Protein AF-A0A058ZUR6-F1 (afdb_monomer_lite)

Foldseek 3Di:
DVVVVVVVVVVVVVVPPDDPDCDPPPPQQFDKDDDADDDPQAAEAEAEAEPPDVVSVVVPVVVVVVCVVCPNNYIYTYHYDDDD

Organism: Eucalyptus grandis (NCBI:txid71139)

Secondary structure (DSSP, 8-state):
-HHHHHHHHHHHHHTTS------S----SSEEES-----TTPEEEEEEE-SS-HHHHHTHHHHHHHHHHHGGGEEEEEEEPPP-

InterPro domains:
  IPR036249 Thioredoxin-like superfamily [SSF52833] (41-83)

Radius of gyration: 21.5 Å; chains: 1; bounding box: 52×55×34 Å

Sequence (84 aa):
MALLWALYFFATHRTLVGSALPLPLARFDGFVYAEHRVGAYTVVIEAFVDPLCPYSRDSWPPVKQAIDYYGPHVWLVVHLLPLP

pLDDT: mean 79.38, std 13.88, range [53.22, 95.19]

Structure (mmCIF, N/CA/C/O backbone):
data_AF-A0A058ZUR6-F1
#
_entry.id   AF-A0A058ZUR6-F1
#
loop_
_atom_site.group_PDB
_atom_site.id
_atom_site.type_symbol
_atom_site.label_atom_id
_atom_site.label_alt_id
_atom_site.label_comp_id
_atom_site.label_asym_id
_atom_site.label_entity_id
_atom_site.label_seq_id
_atom_site.pdbx_PDB_ins_code
_atom_site.Cartn_x
_atom_site.Cartn_y
_atom_site.Cartn_z
_atom_site.occupancy
_atom_site.B_iso_or_equiv
_atom_site.auth_seq_id
_atom_site.auth_comp_id
_atom_site.auth_asym_id
_atom_site.auth_atom_id
_atom_site.pdbx_PDB_model_num
ATOM 1 N N . MET A 1 1 ? -32.956 -41.560 -24.871 1.00 67.44 1 MET A N 1
ATOM 2 C CA . MET A 1 1 ? -32.272 -40.598 -25.766 1.00 67.44 1 MET A CA 1
ATOM 3 C C . MET A 1 1 ? -32.080 -39.238 -25.104 1.00 67.44 1 MET A C 1
ATOM 5 O O . MET A 1 1 ? -30.935 -38.872 -24.911 1.00 67.44 1 MET A O 1
ATOM 9 N N . ALA A 1 2 ? -33.127 -38.534 -24.652 1.00 73.75 2 ALA A N 1
ATOM 10 C CA . ALA A 1 2 ? -32.996 -37.216 -24.000 1.00 73.75 2 ALA A CA 1
ATOM 11 C C . ALA A 1 2 ? -32.068 -37.181 -22.764 1.00 73.75 2 ALA A C 1
ATOM 13 O O . ALA A 1 2 ? -31.311 -36.233 -22.588 1.00 73.75 2 ALA A O 1
ATOM 14 N N . LEU A 1 3 ? -32.064 -38.240 -21.946 1.00 75.44 3 LEU A N 1
ATOM 15 C CA . LEU A 1 3 ? -31.205 -38.320 -20.758 1.00 75.44 3 LEU A CA 1
ATOM 16 C C . LEU A 1 3 ? -29.708 -38.382 -21.111 1.00 75.44 3 LEU A C 1
ATOM 18 O O . LEU A 1 3 ? -28.885 -37.801 -20.419 1.00 75.44 3 LEU A O 1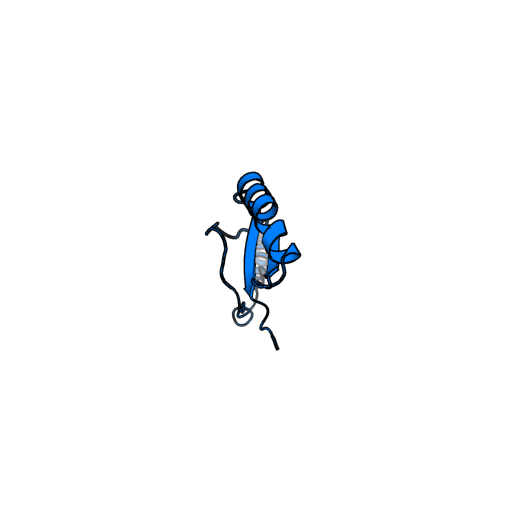
ATOM 22 N N . LEU A 1 4 ? -29.363 -39.046 -22.217 1.00 74.75 4 LEU A N 1
ATOM 23 C CA . LEU A 1 4 ? -27.982 -39.148 -22.698 1.00 74.75 4 LEU A CA 1
ATOM 24 C C . LEU A 1 4 ? -27.488 -37.800 -23.233 1.00 74.75 4 LEU A C 1
ATOM 26 O O . LEU A 1 4 ? -26.352 -37.423 -22.971 1.00 74.75 4 LEU A O 1
ATOM 30 N N . TRP A 1 5 ? -28.363 -37.042 -23.901 1.00 73.44 5 TRP A N 1
ATOM 31 C CA . TRP A 1 5 ? -28.075 -35.673 -24.333 1.00 73.44 5 TRP A CA 1
ATOM 32 C C . TRP A 1 5 ? -27.918 -34.712 -23.154 1.00 73.44 5 TRP A C 1
ATOM 34 O O . TRP A 1 5 ? -26.999 -33.901 -23.158 1.00 73.44 5 TRP A O 1
ATOM 44 N N . ALA A 1 6 ? -28.757 -34.835 -22.123 1.00 78.62 6 ALA A N 1
ATOM 45 C CA . ALA A 1 6 ? -28.631 -34.031 -20.911 1.00 78.62 6 ALA A CA 1
ATOM 46 C C . ALA A 1 6 ? -27.313 -34.326 -20.178 1.00 78.62 6 ALA A C 1
ATOM 48 O O . ALA A 1 6 ? -26.590 -33.403 -19.816 1.00 78.62 6 ALA A O 1
ATOM 49 N N . LEU A 1 7 ? -26.961 -35.604 -20.010 1.00 76.00 7 LEU A N 1
ATOM 50 C CA . LEU A 1 7 ? -25.701 -36.002 -19.378 1.00 76.00 7 LEU A CA 1
ATOM 51 C C . LEU A 1 7 ? -24.482 -35.559 -20.195 1.00 76.00 7 LEU A C 1
ATOM 53 O O . LEU A 1 7 ? -23.519 -35.071 -19.611 1.00 76.00 7 LEU A O 1
ATOM 57 N N . TYR A 1 8 ? -24.542 -35.661 -21.526 1.00 74.94 8 TYR A N 1
ATOM 58 C CA . TYR A 1 8 ? -23.507 -35.136 -22.418 1.00 74.94 8 TYR A CA 1
ATOM 59 C C . TYR A 1 8 ? -23.355 -33.618 -22.264 1.00 74.94 8 TYR A C 1
ATOM 61 O O . TYR A 1 8 ? -22.252 -33.142 -22.023 1.00 74.94 8 TYR A O 1
ATOM 69 N N . PHE A 1 9 ? -24.465 -32.875 -22.289 1.00 70.00 9 PHE A N 1
ATOM 70 C CA . PHE A 1 9 ? -24.484 -31.422 -22.116 1.00 70.00 9 PHE A C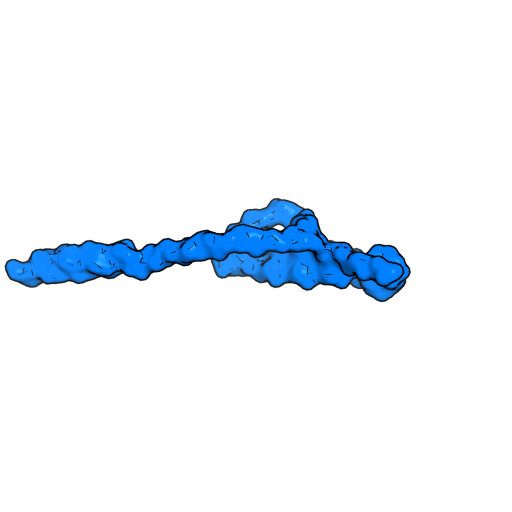A 1
ATOM 71 C C . PHE A 1 9 ? -23.911 -30.984 -20.757 1.00 70.00 9 PHE A C 1
ATOM 73 O O . PHE A 1 9 ? -23.100 -30.061 -20.694 1.00 70.00 9 PHE A O 1
ATOM 80 N N . PHE A 1 10 ? -24.272 -31.671 -19.665 1.00 65.19 10 PHE A N 1
ATOM 81 C CA . PHE A 1 10 ? -23.710 -31.408 -18.336 1.00 65.19 10 PHE A CA 1
ATOM 82 C C . PHE A 1 10 ? -22.223 -31.778 -18.242 1.00 65.19 10 PHE A C 1
ATOM 84 O O . PHE A 1 10 ? -21.462 -31.048 -17.607 1.00 65.19 10 PHE A O 1
ATOM 91 N N . ALA A 1 11 ? -21.791 -32.873 -18.874 1.00 65.75 11 ALA A N 1
ATOM 92 C CA . ALA A 1 11 ? -20.388 -33.283 -18.889 1.00 65.75 11 ALA A CA 1
ATOM 93 C C . ALA A 1 11 ? -19.511 -32.273 -19.646 1.00 65.75 11 ALA A C 1
ATOM 95 O O . ALA A 1 11 ? -18.467 -31.874 -19.133 1.00 65.75 11 ALA A O 1
ATOM 96 N N . THR A 1 12 ? -19.967 -31.789 -20.806 1.00 61.56 12 THR A N 1
ATOM 97 C 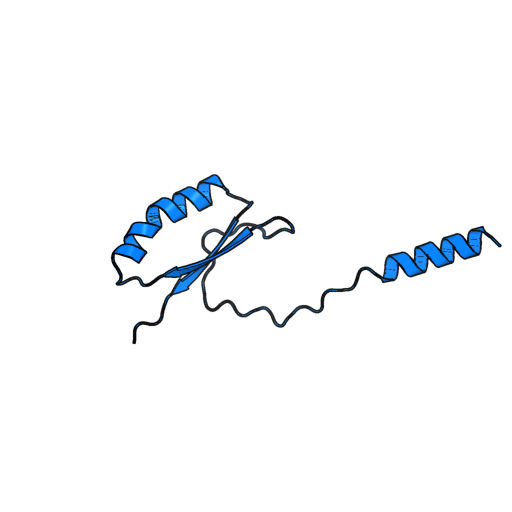CA . THR A 1 12 ? -19.243 -30.790 -21.610 1.00 61.56 12 THR A CA 1
ATOM 98 C C . THR A 1 12 ? -19.233 -29.402 -20.967 1.00 61.56 12 THR A C 1
ATOM 100 O O . THR A 1 12 ? -18.253 -28.672 -21.102 1.00 61.56 12 THR A O 1
ATOM 103 N N . HIS A 1 13 ? -20.285 -29.023 -20.228 1.00 59.28 13 HIS A N 1
ATOM 104 C CA . HIS A 1 13 ? -20.316 -27.737 -19.519 1.00 59.28 13 HIS A CA 1
ATOM 105 C C . HIS A 1 13 ? -19.399 -27.697 -18.291 1.00 59.28 13 HIS A C 1
ATOM 107 O O . HIS A 1 13 ? -18.887 -26.630 -17.955 1.00 59.28 13 HIS A O 1
ATOM 113 N N . ARG A 1 14 ? -19.161 -28.830 -17.615 1.00 55.00 14 ARG A N 1
ATOM 114 C CA . ARG A 1 14 ? -18.253 -28.867 -16.453 1.00 55.00 14 ARG A CA 1
ATOM 115 C C . ARG A 1 14 ? -16.776 -28.802 -16.830 1.00 55.00 14 ARG A C 1
ATOM 117 O O . ARG A 1 14 ? -15.971 -28.381 -16.008 1.00 55.00 14 ARG A O 1
ATOM 124 N N . THR A 1 15 ? -16.418 -29.180 -18.053 1.00 53.59 15 THR A N 1
ATOM 125 C CA . THR A 1 15 ? -15.029 -29.134 -18.536 1.00 53.59 15 THR A CA 1
ATOM 126 C C . THR A 1 15 ? -14.597 -27.754 -19.031 1.00 5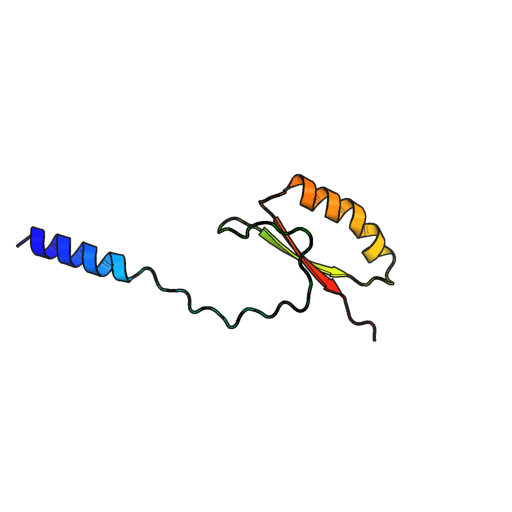3.59 15 THR A C 1
ATOM 128 O O . THR A 1 15 ? -13.420 -27.560 -19.308 1.00 53.59 15 THR A O 1
ATOM 131 N N . LEU A 1 16 ? -15.522 -26.790 -19.127 1.00 53.22 16 LEU A N 1
ATOM 132 C CA . LEU A 1 16 ? -15.251 -25.434 -19.614 1.00 53.22 16 LEU A CA 1
ATOM 133 C C . LEU A 1 16 ? -15.146 -24.393 -18.487 1.00 53.22 16 LEU A C 1
ATOM 135 O O . LEU A 1 16 ? -15.353 -23.205 -18.711 1.00 53.22 16 LEU A O 1
ATOM 139 N N . VAL A 1 17 ? -14.797 -24.813 -17.269 1.00 56.03 17 VAL A N 1
ATOM 140 C CA . VAL A 1 17 ? -14.161 -23.893 -16.319 1.00 56.03 17 VAL A CA 1
ATOM 141 C C . VAL A 1 17 ? -12.692 -23.868 -16.709 1.00 56.03 17 VAL A C 1
ATOM 143 O O . VAL A 1 17 ? -11.902 -24.691 -16.254 1.00 56.03 17 VAL A O 1
ATOM 146 N N . GLY A 1 18 ? -12.367 -22.987 -17.658 1.00 54.22 18 GLY A N 1
ATOM 147 C CA . GLY A 1 18 ? -11.005 -22.784 -18.124 1.00 54.22 18 GLY A CA 1
ATOM 148 C C . GLY A 1 18 ? -10.092 -22.562 -16.928 1.00 54.22 18 GLY A C 1
ATOM 149 O O . GLY A 1 18 ? -10.242 -21.590 -16.191 1.00 54.22 18 GLY A O 1
ATOM 150 N N . SER A 1 19 ? -9.157 -23.484 -16.724 1.00 59.53 19 SER A N 1
ATOM 151 C CA . SER A 1 19 ? -8.004 -23.255 -15.873 1.00 59.53 19 SER A CA 1
ATOM 152 C C . SER A 1 19 ? -7.297 -22.022 -16.421 1.00 59.53 19 SER A C 1
ATOM 154 O O . SER A 1 19 ? -6.691 -22.090 -17.494 1.00 59.53 19 SER A O 1
ATOM 156 N N . ALA A 1 20 ? -7.420 -20.888 -15.729 1.00 62.75 20 ALA A N 1
ATOM 157 C CA . ALA A 1 20 ? -6.563 -19.747 -15.986 1.00 62.75 20 ALA A CA 1
ATOM 158 C C . ALA A 1 20 ? -5.127 -20.270 -15.915 1.00 62.75 20 ALA A C 1
ATOM 160 O O . ALA A 1 20 ? -4.725 -20.839 -14.897 1.00 62.75 20 ALA A O 1
ATOM 161 N N . LEU A 1 21 ? -4.392 -20.170 -17.024 1.00 57.94 21 LEU A N 1
ATOM 162 C CA . LEU A 1 21 ? -2.966 -20.454 -17.031 1.00 57.94 21 LEU A CA 1
ATOM 163 C C . LEU A 1 21 ? -2.374 -19.602 -15.902 1.00 57.94 21 LEU A C 1
ATOM 165 O O . LEU A 1 21 ? -2.623 -18.392 -15.919 1.00 57.94 21 LEU A O 1
ATOM 169 N N . PRO A 1 22 ? -1.675 -20.179 -14.905 1.00 58.59 22 PRO A N 1
ATOM 170 C CA . PRO A 1 22 ? -0.992 -19.364 -13.922 1.00 58.59 22 PRO A CA 1
ATOM 171 C C . PRO A 1 22 ? 0.023 -18.550 -14.713 1.00 58.59 22 PRO A C 1
ATOM 173 O O . PRO A 1 22 ? 1.045 -19.072 -15.161 1.00 58.59 22 PRO A O 1
ATOM 176 N N . LEU A 1 23 ? -0.324 -17.285 -14.971 1.00 58.72 23 LEU A N 1
ATOM 177 C CA . LEU A 1 23 ? 0.612 -16.298 -15.475 1.00 58.72 23 LEU A CA 1
ATOM 178 C C . LEU A 1 23 ? 1.856 -16.438 -14.596 1.00 58.72 23 LEU A C 1
ATOM 180 O O . LEU A 1 23 ? 1.683 -16.597 -13.379 1.00 58.72 23 LEU A O 1
ATOM 184 N N . PRO A 1 24 ? 3.073 -16.467 -15.177 1.00 59.09 24 PRO A N 1
ATOM 185 C CA . PRO A 1 24 ? 4.295 -16.530 -14.386 1.00 59.09 24 PRO A CA 1
ATOM 186 C C . PRO A 1 24 ? 4.140 -15.489 -13.294 1.00 59.09 24 PRO A C 1
ATOM 188 O O . PRO A 1 24 ? 3.898 -14.332 -13.635 1.00 59.09 24 PRO A O 1
ATOM 191 N N . LEU A 1 25 ? 4.111 -15.967 -12.039 1.00 54.69 25 LEU A N 1
ATOM 192 C CA . LEU A 1 25 ? 3.665 -15.220 -10.865 1.00 54.69 25 LEU A CA 1
ATOM 193 C C . LEU A 1 25 ? 4.191 -13.805 -11.034 1.00 54.69 25 LEU A C 1
ATOM 195 O O . LEU A 1 25 ? 5.415 -13.654 -11.042 1.00 54.69 25 LEU A O 1
ATOM 199 N N . ALA A 1 26 ? 3.304 -12.847 -11.346 1.00 58.94 26 ALA A N 1
ATOM 200 C CA . ALA A 1 26 ? 3.718 -11.492 -11.678 1.00 58.94 26 ALA A CA 1
ATOM 201 C C . ALA A 1 26 ? 4.637 -11.080 -10.537 1.00 58.94 26 ALA A C 1
ATOM 203 O O . ALA A 1 26 ? 4.220 -11.074 -9.378 1.00 58.94 26 ALA A O 1
ATOM 204 N N . ARG A 1 27 ? 5.935 -10.974 -10.828 1.00 59.91 27 ARG A N 1
ATOM 205 C CA . ARG A 1 27 ? 6.932 -10.830 -9.781 1.00 59.91 27 ARG A CA 1
ATOM 206 C C . ARG A 1 27 ? 6.804 -9.387 -9.345 1.00 59.91 27 ARG A C 1
ATOM 208 O O . ARG A 1 27 ? 7.430 -8.526 -9.944 1.00 59.91 27 ARG A O 1
ATOM 215 N N . PHE A 1 28 ? 5.926 -9.145 -8.378 1.00 63.56 28 PHE A N 1
ATOM 216 C CA . PHE A 1 28 ? 5.769 -7.837 -7.775 1.00 63.56 28 PHE A CA 1
ATOM 217 C C . PHE A 1 28 ? 7.125 -7.482 -7.166 1.00 63.56 28 PHE A C 1
ATOM 219 O O . PHE A 1 28 ? 7.641 -8.183 -6.294 1.00 63.56 28 PHE A O 1
ATOM 226 N N . ASP A 1 29 ? 7.741 -6.431 -7.678 1.00 74.81 29 ASP A N 1
ATOM 227 C CA . ASP A 1 29 ? 8.977 -5.826 -7.188 1.00 74.81 29 ASP A CA 1
ATOM 228 C C . ASP A 1 29 ? 8.688 -4.927 -5.974 1.00 74.81 29 ASP A C 1
ATOM 230 O O . ASP A 1 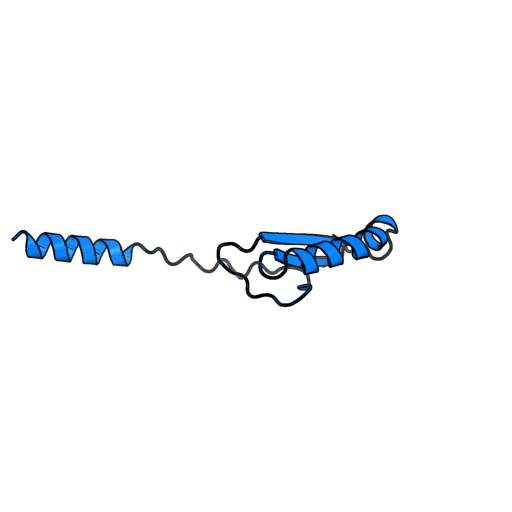29 ? 9.157 -3.797 -5.862 1.00 74.81 29 ASP A O 1
ATOM 234 N N . GLY A 1 30 ? 7.891 -5.458 -5.046 1.00 82.00 30 GLY A N 1
ATOM 235 C CA . GLY A 1 30 ? 7.383 -4.763 -3.874 1.00 82.00 30 GLY A CA 1
ATOM 236 C C . GLY A 1 30 ? 7.121 -5.713 -2.708 1.00 82.00 30 GLY A C 1
ATOM 237 O O . GLY A 1 30 ? 7.288 -6.930 -2.815 1.00 82.00 30 GLY A O 1
ATOM 238 N N . PHE A 1 31 ? 6.716 -5.151 -1.572 1.00 88.25 31 PHE A N 1
ATOM 239 C CA . PHE A 1 31 ? 6.323 -5.909 -0.385 1.00 88.25 31 PHE A CA 1
ATOM 240 C C . PHE A 1 31 ? 4.857 -5.652 -0.038 1.00 88.25 31 PHE A C 1
ATOM 242 O O . PHE A 1 31 ? 4.330 -4.558 -0.234 1.00 88.25 31 PHE A O 1
ATOM 249 N N . VAL A 1 32 ? 4.189 -6.672 0.492 1.00 88.94 32 VAL A N 1
ATOM 250 C CA . VAL A 1 32 ? 2.787 -6.575 0.905 1.00 88.94 32 VAL A CA 1
ATOM 251 C C . VAL A 1 32 ? 2.696 -5.827 2.232 1.00 88.94 32 VAL A C 1
ATOM 253 O O . VAL A 1 32 ? 3.369 -6.182 3.201 1.00 88.94 32 VAL A O 1
ATOM 256 N N . TYR A 1 33 ? 1.833 -4.817 2.290 1.00 85.50 33 TYR A N 1
ATOM 257 C CA . TYR A 1 33 ? 1.472 -4.143 3.529 1.00 85.50 33 TYR A CA 1
ATOM 258 C C . TYR A 1 33 ? 0.178 -4.753 4.086 1.00 85.50 33 TYR A C 1
ATOM 260 O O . TYR A 1 33 ? -0.884 -4.611 3.484 1.00 85.50 33 TYR A O 1
ATOM 268 N N . ALA A 1 34 ? 0.297 -5.409 5.247 1.00 76.56 34 ALA A N 1
ATOM 269 C CA . ALA A 1 34 ? -0.734 -6.196 5.932 1.00 76.56 34 ALA A CA 1
ATOM 270 C C . ALA A 1 34 ? -1.229 -7.423 5.135 1.00 76.56 34 ALA A C 1
ATOM 272 O O . ALA A 1 34 ? -1.884 -7.319 4.097 1.00 76.56 34 ALA A O 1
ATOM 273 N N . GLU A 1 35 ? -0.931 -8.619 5.650 1.00 69.69 35 GLU A N 1
ATOM 274 C CA . GLU A 1 35 ? -1.316 -9.880 5.013 1.00 69.69 35 GLU A CA 1
ATOM 275 C C . GLU A 1 35 ? -2.820 -10.141 5.156 1.00 69.69 35 GLU A C 1
ATOM 277 O O . GLU A 1 35 ? -3.301 -10.658 6.165 1.00 69.69 35 GLU A O 1
ATOM 282 N N . HIS A 1 36 ? -3.565 -9.815 4.104 1.00 74.44 36 HIS A N 1
ATOM 283 C CA . HIS A 1 36 ? -4.961 -10.204 3.942 1.00 74.44 36 HIS A CA 1
ATOM 284 C C . HIS A 1 36 ? -5.086 -11.267 2.849 1.00 74.44 36 HIS A C 1
ATOM 286 O O . HIS A 1 36 ? -4.316 -11.300 1.888 1.00 74.44 36 HIS A O 1
ATOM 292 N N . ARG A 1 37 ? -6.069 -12.163 2.989 1.00 74.69 37 ARG A N 1
ATOM 293 C CA . ARG A 1 37 ? -6.360 -13.164 1.956 1.00 74.69 37 ARG A CA 1
ATOM 294 C C . ARG A 1 37 ? -6.934 -12.467 0.724 1.00 74.69 37 ARG A C 1
ATOM 296 O O . ARG A 1 37 ? -8.007 -11.879 0.805 1.00 74.69 37 ARG A O 1
ATOM 303 N N . VAL A 1 38 ? -6.249 -12.587 -0.410 1.00 78.56 38 VAL A N 1
ATOM 304 C CA . VAL A 1 38 ? -6.737 -12.091 -1.702 1.00 78.56 38 VAL A CA 1
ATOM 305 C C . VAL A 1 38 ? -7.848 -13.013 -2.207 1.00 78.56 38 VAL A C 1
ATOM 307 O O . VAL A 1 38 ? -7.646 -14.217 -2.371 1.00 78.56 38 VAL A O 1
ATOM 310 N N . GLY A 1 39 ? -9.035 -12.450 -2.423 1.00 80.88 39 GLY A N 1
ATOM 311 C CA . GLY A 1 39 ? -10.199 -13.131 -2.986 1.00 80.88 39 GLY A CA 1
ATOM 312 C C . GLY A 1 39 ? -10.666 -12.495 -4.297 1.00 80.88 39 GLY A C 1
ATOM 313 O O . GLY A 1 39 ? -10.134 -11.485 -4.746 1.00 80.88 39 GLY A O 1
ATOM 314 N N . ALA A 1 40 ? -11.714 -13.065 -4.898 1.00 82.44 40 ALA A N 1
ATOM 315 C CA . ALA A 1 40 ? -12.259 -12.615 -6.187 1.00 82.44 40 ALA A CA 1
ATOM 316 C C . ALA A 1 40 ? -12.792 -11.165 -6.193 1.00 82.44 40 ALA A C 1
ATOM 318 O O . ALA A 1 40 ? -12.996 -10.595 -7.260 1.00 82.44 40 ALA A O 1
ATOM 319 N N . TYR A 1 41 ? -13.020 -10.579 -5.015 1.00 84.12 41 TYR A N 1
ATOM 320 C CA . TYR A 1 41 ? -13.549 -9.223 -4.834 1.00 84.12 41 TYR A CA 1
ATOM 321 C C . TYR A 1 41 ? -12.568 -8.295 -4.104 1.00 84.12 41 TYR A C 1
ATOM 323 O O . TYR A 1 41 ? -12.970 -7.244 -3.610 1.00 84.12 41 TYR A O 1
ATOM 331 N N . THR A 1 42 ? -11.301 -8.695 -3.986 1.00 89.00 42 THR A N 1
ATOM 332 C CA . THR A 1 42 ? -10.265 -7.876 -3.354 1.00 89.00 42 THR A CA 1
ATOM 333 C C . THR A 1 42 ? -9.720 -6.870 -4.363 1.00 89.00 42 THR A C 1
ATOM 335 O O . THR A 1 42 ? -9.309 -7.239 -5.462 1.00 89.00 42 THR A O 1
ATOM 338 N N . VAL A 1 43 ? -9.695 -5.594 -3.983 1.00 90.19 43 VAL A N 1
ATOM 339 C CA . VAL A 1 43 ? -9.065 -4.527 -4.762 1.00 90.19 43 VAL A CA 1
ATOM 340 C C . VAL A 1 43 ? -7.570 -4.524 -4.467 1.00 90.19 43 VAL A C 1
ATOM 342 O O . VAL A 1 43 ? -7.158 -4.341 -3.322 1.00 90.19 43 VAL A O 1
ATOM 345 N N . VAL A 1 44 ? -6.759 -4.717 -5.504 1.00 89.44 44 VAL A N 1
ATOM 346 C CA . VAL A 1 44 ? -5.299 -4.619 -5.405 1.00 89.44 44 VAL A CA 1
ATOM 347 C C . VAL A 1 44 ? -4.884 -3.166 -5.609 1.00 89.44 44 VAL A C 1
ATOM 349 O O . VAL A 1 44 ? -5.257 -2.549 -6.605 1.00 89.44 44 VAL A O 1
ATOM 352 N N . ILE A 1 45 ? -4.137 -2.622 -4.653 1.00 91.12 45 ILE A N 1
ATOM 353 C CA . ILE A 1 45 ? -3.590 -1.267 -4.689 1.00 91.12 45 ILE A CA 1
ATOM 354 C C . ILE A 1 45 ? -2.070 -1.394 -4.759 1.00 91.12 45 ILE A C 1
ATOM 356 O O . ILE A 1 45 ? -1.461 -1.967 -3.861 1.00 91.12 45 ILE A O 1
ATOM 360 N N . GLU A 1 46 ? -1.461 -0.838 -5.801 1.00 91.00 46 GLU A N 1
ATOM 361 C CA . GLU A 1 46 ? -0.005 -0.742 -5.932 1.00 91.00 46 GLU A CA 1
ATOM 362 C C . GLU A 1 46 ? 0.430 0.693 -5.624 1.00 91.00 46 GLU A C 1
ATOM 364 O O . GLU A 1 46 ? -0.013 1.646 -6.269 1.00 91.00 46 GLU A O 1
ATOM 369 N N . ALA A 1 47 ? 1.272 0.860 -4.607 1.00 91.88 47 ALA A N 1
ATOM 370 C CA . ALA A 1 47 ? 1.794 2.153 -4.185 1.00 91.88 47 ALA A CA 1
ATOM 371 C C . ALA A 1 47 ? 3.290 2.247 -4.484 1.00 91.88 47 ALA A C 1
ATOM 373 O O . ALA A 1 47 ? 4.078 1.459 -3.969 1.00 91.88 47 ALA A O 1
ATOM 374 N N . PHE A 1 48 ? 3.684 3.252 -5.264 1.00 91.06 48 PHE A N 1
ATOM 375 C CA . PHE A 1 48 ? 5.081 3.564 -5.560 1.00 91.06 48 PHE A CA 1
ATOM 376 C C . PHE A 1 48 ? 5.544 4.685 -4.631 1.00 91.06 48 PHE A C 1
ATOM 378 O O . PHE A 1 48 ? 5.069 5.815 -4.733 1.00 91.06 48 PHE A O 1
ATOM 385 N N . VAL A 1 49 ? 6.431 4.359 -3.692 1.00 91.31 49 VAL A N 1
ATOM 386 C CA . VAL A 1 49 ? 6.806 5.234 -2.575 1.00 91.31 49 VAL A CA 1
ATOM 387 C C . VAL A 1 49 ? 8.285 5.593 -2.672 1.00 91.31 49 VAL A C 1
ATOM 389 O O . VAL A 1 49 ? 9.145 4.716 -2.726 1.00 91.31 49 VAL A O 1
ATOM 392 N N . ASP A 1 50 ? 8.582 6.891 -2.645 1.00 92.19 50 ASP A N 1
ATOM 393 C CA . ASP A 1 50 ? 9.937 7.409 -2.448 1.00 92.19 50 ASP A CA 1
ATOM 394 C C . ASP A 1 50 ? 10.108 7.799 -0.964 1.00 92.19 50 ASP A C 1
ATOM 396 O O . ASP A 1 50 ? 9.431 8.719 -0.493 1.00 92.19 50 ASP A O 1
ATOM 400 N N . PRO A 1 51 ? 10.994 7.138 -0.194 1.00 85.38 51 PRO A N 1
ATOM 401 C CA . PRO A 1 51 ? 11.185 7.435 1.228 1.00 85.38 51 PRO A CA 1
ATOM 402 C C . PRO A 1 51 ? 11.806 8.820 1.506 1.00 85.38 51 PRO A C 1
ATOM 404 O O . PRO A 1 51 ? 11.714 9.322 2.640 1.00 85.38 51 PRO A O 1
ATOM 407 N N . LEU A 1 52 ? 12.442 9.439 0.506 1.00 90.25 52 LEU A N 1
ATOM 408 C CA . LEU A 1 52 ? 13.058 10.764 0.606 1.00 90.25 52 LEU A CA 1
ATOM 409 C C . LEU A 1 52 ? 12.092 11.891 0.228 1.00 90.25 52 LEU A C 1
ATOM 411 O O . LEU A 1 52 ? 12.244 13.009 0.723 1.00 90.25 52 LEU A O 1
ATOM 415 N N . CYS A 1 53 ? 11.076 11.608 -0.590 1.00 90.94 53 CYS A N 1
ATOM 416 C CA . CYS A 1 53 ? 10.067 12.591 -0.964 1.00 90.94 53 CYS A CA 1
ATOM 417 C C . CYS A 1 53 ? 9.123 12.893 0.221 1.00 90.94 53 CYS A C 1
ATOM 419 O O . CYS A 1 53 ? 8.420 11.992 0.696 1.00 90.94 53 CYS A O 1
ATOM 421 N N . PRO A 1 54 ? 9.033 14.154 0.694 1.00 93.81 54 PRO A N 1
ATOM 422 C CA . PRO A 1 54 ? 8.193 14.510 1.837 1.00 93.81 54 PRO A CA 1
ATOM 423 C C . PRO A 1 54 ? 6.707 14.249 1.567 1.00 93.81 54 PRO A C 1
ATOM 425 O O . PRO A 1 54 ? 6.026 13.704 2.423 1.00 93.81 54 PRO A O 1
ATOM 428 N N . TYR A 1 55 ? 6.217 14.507 0.352 1.00 92.19 55 TYR A N 1
ATOM 429 C CA . TYR A 1 55 ? 4.820 14.234 -0.001 1.00 92.19 55 TYR A CA 1
ATOM 430 C C . TYR A 1 55 ? 4.485 12.741 0.015 1.00 92.19 55 TYR A C 1
ATOM 432 O O . TYR A 1 55 ? 3.415 12.344 0.471 1.00 92.19 55 TYR A O 1
ATOM 440 N N . SER A 1 56 ? 5.417 11.902 -0.445 1.00 92.44 56 SER A N 1
ATOM 441 C CA . SER A 1 56 ? 5.251 10.450 -0.396 1.00 92.44 56 SER A CA 1
ATOM 442 C C . SER A 1 56 ? 5.207 9.963 1.054 1.00 92.44 56 SER A C 1
ATOM 444 O O . SER A 1 56 ? 4.344 9.161 1.409 1.00 92.44 56 SER A O 1
ATOM 446 N N . ARG A 1 57 ? 6.079 10.492 1.921 1.00 91.06 57 ARG A N 1
ATOM 447 C CA . ARG A 1 57 ? 6.075 10.201 3.362 1.00 91.06 57 ARG A CA 1
ATOM 448 C C . ARG A 1 57 ? 4.783 10.651 4.043 1.00 91.06 57 ARG A C 1
ATOM 450 O O . ARG A 1 57 ? 4.191 9.874 4.791 1.00 91.06 57 ARG A O 1
ATOM 457 N N . ASP A 1 58 ? 4.341 11.872 3.770 1.00 95.06 58 ASP A N 1
ATOM 458 C CA . ASP A 1 58 ? 3.165 12.478 4.399 1.00 95.06 58 ASP A CA 1
ATOM 459 C C . ASP A 1 58 ? 1.856 11.818 3.940 1.00 95.06 58 ASP A C 1
ATOM 461 O O . ASP A 1 58 ? 0.857 11.851 4.658 1.00 95.06 58 ASP A O 1
ATOM 465 N N . SER A 1 59 ? 1.863 11.142 2.786 1.00 94.19 59 SER A N 1
ATOM 466 C CA . SER A 1 59 ? 0.740 10.316 2.329 1.00 94.19 59 SER A CA 1
ATOM 467 C C . SER A 1 59 ? 0.576 9.007 3.115 1.00 94.19 59 SER A C 1
ATOM 469 O O . SER A 1 59 ? -0.496 8.402 3.094 1.00 94.19 59 SER A O 1
ATOM 471 N N . TRP A 1 60 ? 1.601 8.559 3.849 1.00 93.12 60 TRP A N 1
ATOM 472 C CA . TRP A 1 60 ? 1.585 7.241 4.483 1.00 93.12 60 TRP A CA 1
ATOM 473 C C . TRP A 1 60 ? 0.542 7.090 5.605 1.00 93.12 60 TRP A C 1
ATOM 475 O O . TRP A 1 60 ? -0.175 6.088 5.611 1.00 93.12 60 TRP A O 1
ATOM 485 N N . PRO A 1 61 ? 0.381 8.039 6.552 1.00 95.00 61 PRO A N 1
ATOM 486 C CA . PRO A 1 61 ? -0.644 7.932 7.591 1.00 95.00 61 PRO A CA 1
ATOM 487 C C . PRO A 1 61 ? -2.084 7.737 7.071 1.00 95.00 61 PRO A C 1
ATOM 489 O O . PRO A 1 61 ? -2.723 6.786 7.528 1.00 95.00 61 PRO A O 1
ATOM 492 N N . PRO A 1 62 ? -2.608 8.542 6.120 1.00 95.19 62 PRO A N 1
ATOM 493 C CA . PRO A 1 62 ? -3.962 8.331 5.607 1.00 95.19 62 PRO A CA 1
ATOM 494 C C . PRO A 1 62 ? -4.095 7.051 4.772 1.00 95.19 62 PRO A C 1
ATOM 496 O O . PRO A 1 62 ? -5.151 6.423 4.807 1.00 95.19 62 PRO A O 1
ATOM 499 N N . VAL A 1 63 ? -3.037 6.609 4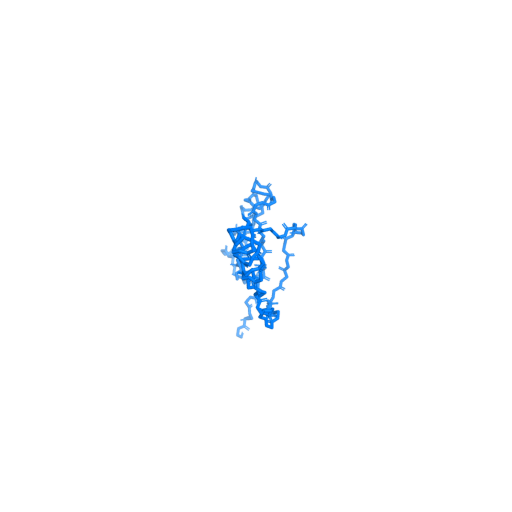.078 1.00 93.56 63 VAL A N 1
ATOM 500 C CA . VAL A 1 63 ? -3.040 5.310 3.381 1.00 93.56 63 VAL A CA 1
ATOM 501 C C . VAL A 1 63 ? -3.259 4.174 4.373 1.00 93.56 63 VAL A C 1
ATOM 503 O O . VAL A 1 63 ? -4.145 3.350 4.163 1.00 93.56 63 VAL A O 1
ATOM 506 N N . LYS A 1 64 ? -2.528 4.162 5.494 1.00 92.69 64 LYS A N 1
ATOM 507 C CA . LYS A 1 64 ? -2.732 3.151 6.543 1.00 92.69 64 LYS A CA 1
ATOM 508 C C . LYS A 1 64 ? -4.164 3.162 7.071 1.00 92.69 64 LYS A C 1
ATOM 510 O O . LYS A 1 64 ? -4.780 2.108 7.152 1.00 92.69 64 LYS A O 1
ATOM 515 N N . GLN A 1 65 ? -4.713 4.348 7.344 1.00 94.44 65 GLN A N 1
ATOM 516 C CA . GLN A 1 65 ? -6.096 4.486 7.805 1.00 94.44 65 GLN A CA 1
ATOM 517 C C . GLN A 1 65 ? -7.104 3.921 6.792 1.00 94.44 65 GLN A C 1
ATOM 519 O O . GLN A 1 65 ? -8.078 3.286 7.190 1.00 94.44 65 GLN A O 1
ATOM 524 N N . ALA A 1 66 ? -6.878 4.127 5.491 1.00 92.94 66 ALA A N 1
ATOM 525 C CA . ALA A 1 66 ? -7.728 3.562 4.450 1.00 92.94 66 ALA A CA 1
ATOM 526 C C . ALA A 1 66 ? -7.632 2.030 4.408 1.00 92.94 66 ALA A C 1
ATOM 528 O O . ALA A 1 66 ? -8.663 1.363 4.343 1.00 92.94 66 ALA A O 1
ATOM 529 N N . ILE A 1 67 ? -6.423 1.466 4.492 1.00 92.81 67 ILE A N 1
ATOM 530 C CA . ILE A 1 67 ? -6.236 0.009 4.520 1.00 92.81 67 ILE A CA 1
ATOM 531 C C . ILE A 1 67 ? -6.919 -0.611 5.739 1.00 92.81 67 ILE A C 1
ATOM 533 O O . ILE A 1 67 ? -7.642 -1.592 5.587 1.00 92.81 67 ILE A O 1
ATOM 537 N N . ASP A 1 68 ? -6.779 -0.002 6.915 1.00 91.81 68 ASP A N 1
ATOM 538 C CA . ASP A 1 68 ? -7.434 -0.480 8.135 1.00 91.81 68 ASP A CA 1
ATOM 539 C C . ASP A 1 68 ? -8.968 -0.385 8.035 1.00 91.81 68 ASP A C 1
ATOM 541 O O . ASP A 1 68 ? -9.681 -1.266 8.514 1.00 91.81 68 ASP A O 1
ATOM 545 N N . TYR A 1 69 ? -9.490 0.659 7.380 1.00 93.75 69 TYR A N 1
ATOM 546 C CA . TYR A 1 69 ? -10.930 0.860 7.191 1.00 93.75 69 TYR A CA 1
ATOM 547 C C . TYR A 1 69 ? -11.555 -0.142 6.209 1.00 93.75 69 TYR A C 1
ATOM 549 O O . TYR A 1 69 ? -12.619 -0.696 6.484 1.00 93.75 69 TYR A O 1
ATOM 557 N N . TYR A 1 70 ? -10.915 -0.381 5.060 1.00 91.50 70 TYR A N 1
ATOM 558 C CA . TYR A 1 70 ? -11.424 -1.313 4.046 1.00 91.50 70 TYR A CA 1
ATOM 559 C C . TYR A 1 70 ? -11.068 -2.780 4.345 1.00 91.50 70 TYR A C 1
ATOM 561 O O . TYR A 1 70 ? -11.716 -3.690 3.818 1.00 91.50 70 TYR A O 1
ATOM 569 N N . GLY A 1 71 ? -10.070 -3.014 5.201 1.00 87.50 71 GLY A N 1
ATOM 570 C CA . GLY A 1 71 ? -9.688 -4.312 5.750 1.00 87.50 71 GLY A CA 1
ATOM 571 C C . GLY A 1 71 ? -9.537 -5.399 4.679 1.00 87.50 71 GLY A C 1
ATOM 572 O O . GLY A 1 71 ? -8.716 -5.260 3.774 1.00 87.50 71 GLY A O 1
ATOM 573 N N . PRO A 1 72 ? -10.338 -6.482 4.726 1.00 88.19 72 PRO A N 1
ATOM 574 C CA . PRO A 1 72 ? -10.174 -7.638 3.840 1.00 88.19 72 PRO A CA 1
ATOM 575 C C . PRO A 1 72 ? -10.505 -7.354 2.365 1.00 88.19 72 PRO A C 1
ATOM 577 O O . PRO A 1 72 ? -10.242 -8.193 1.502 1.00 88.19 72 PRO A O 1
ATOM 580 N N . HIS A 1 73 ? -11.116 -6.206 2.062 1.00 90.06 73 HIS A N 1
ATOM 581 C CA . HIS A 1 73 ? -11.495 -5.836 0.700 1.00 90.06 73 HIS A CA 1
ATOM 582 C C . HIS A 1 73 ? -10.353 -5.211 -0.099 1.00 90.06 73 HIS A C 1
ATOM 584 O O . HIS A 1 73 ? -10.484 -5.073 -1.314 1.00 90.06 73 HIS A O 1
ATOM 590 N N . VAL A 1 74 ? -9.246 -4.852 0.550 1.00 91.88 74 VAL A N 1
ATOM 591 C CA . VAL A 1 74 ? -8.093 -4.222 -0.095 1.00 91.88 74 VAL A CA 1
ATOM 592 C C . VAL A 1 74 ? -6.819 -5.010 0.173 1.00 91.88 74 VAL A C 1
ATOM 594 O O . VAL A 1 74 ? -6.635 -5.599 1.235 1.00 91.88 74 VAL A O 1
ATOM 597 N N . TRP A 1 75 ? -5.925 -5.009 -0.806 1.00 90.81 75 TRP A N 1
ATOM 598 C CA . TRP A 1 75 ? -4.601 -5.604 -0.696 1.00 90.81 75 TRP A CA 1
ATOM 599 C C . TRP A 1 75 ? -3.569 -4.610 -1.216 1.00 90.81 75 TRP A C 1
ATOM 601 O O . TRP A 1 75 ? -3.594 -4.260 -2.395 1.00 90.81 75 TRP A O 1
ATOM 611 N N . LEU A 1 76 ? -2.711 -4.111 -0.322 1.00 91.94 76 LEU A N 1
ATOM 612 C CA . LEU A 1 76 ? -1.718 -3.089 -0.642 1.00 91.94 76 LEU A CA 1
ATOM 613 C C . LEU A 1 76 ? -0.354 -3.727 -0.913 1.00 91.94 76 LEU A C 1
ATOM 615 O O . LEU A 1 76 ? 0.208 -4.401 -0.047 1.00 91.94 76 LEU A O 1
ATOM 619 N N . VAL A 1 77 ? 0.200 -3.446 -2.087 1.00 91.50 77 VAL A N 1
ATOM 620 C CA . VAL A 1 77 ? 1.576 -3.769 -2.470 1.00 91.50 77 VAL A CA 1
ATOM 621 C C . VAL A 1 77 ? 2.366 -2.467 -2.556 1.00 91.50 77 VAL A C 1
ATOM 623 O O . VAL A 1 77 ? 1.940 -1.512 -3.203 1.00 91.50 77 VAL A O 1
ATOM 626 N N . VAL A 1 78 ? 3.504 -2.404 -1.870 1.00 92.06 78 VAL A N 1
ATOM 627 C CA . VAL A 1 78 ? 4.364 -1.219 -1.819 1.00 92.06 78 VAL A CA 1
ATOM 628 C C . VAL A 1 78 ? 5.639 -1.476 -2.609 1.00 92.06 78 VAL A C 1
ATOM 630 O O . VAL A 1 78 ? 6.405 -2.384 -2.290 1.00 92.06 78 VAL A O 1
ATOM 633 N N . HIS A 1 79 ? 5.885 -0.629 -3.600 1.00 91.94 79 HIS A N 1
ATOM 634 C CA . HIS A 1 79 ? 7.078 -0.607 -4.434 1.00 91.94 79 HIS A CA 1
ATOM 635 C C . HIS A 1 79 ? 7.917 0.601 -4.023 1.00 91.94 79 HIS A C 1
ATOM 637 O O . HIS A 1 79 ? 7.432 1.734 -4.025 1.00 91.94 79 HIS A O 1
ATOM 643 N N . LEU A 1 80 ? 9.174 0.378 -3.647 1.00 89.44 80 LEU A N 1
ATOM 644 C CA . LEU A 1 80 ? 10.085 1.485 -3.371 1.00 89.44 80 LEU A CA 1
ATOM 645 C C . LEU A 1 80 ? 10.667 1.975 -4.692 1.00 89.44 80 LEU A C 1
ATOM 647 O O . LEU A 1 80 ? 11.280 1.198 -5.424 1.00 89.44 80 LEU A O 1
ATOM 651 N N . LEU A 1 81 ? 10.477 3.258 -4.991 1.00 84.94 81 LEU A N 1
ATOM 652 C CA . LEU A 1 81 ? 11.083 3.869 -6.167 1.00 84.94 81 LEU A CA 1
ATOM 653 C C . LEU A 1 81 ? 12.610 3.866 -5.993 1.00 84.94 81 LEU A C 1
ATOM 655 O O . LEU A 1 81 ? 13.103 4.401 -4.994 1.00 84.94 81 LEU A O 1
ATOM 659 N N . PRO A 1 82 ? 13.377 3.280 -6.931 1.00 70.75 82 PRO A N 1
ATOM 660 C CA . PRO A 1 82 ? 14.817 3.458 -6.937 1.00 70.75 82 PRO A CA 1
ATOM 661 C C . PRO A 1 82 ? 15.097 4.933 -7.229 1.00 70.75 82 PRO A C 1
ATOM 663 O O . PRO A 1 82 ? 14.704 5.455 -8.272 1.00 70.75 82 PRO A O 1
ATOM 666 N N . LEU A 1 83 ? 15.744 5.617 -6.289 1.00 57.72 83 LEU A N 1
ATOM 667 C CA . LEU A 1 83 ? 16.303 6.932 -6.572 1.00 57.72 83 LEU A CA 1
ATOM 668 C C . LEU A 1 83 ? 17.431 6.788 -7.614 1.00 57.72 83 LEU A C 1
ATOM 670 O O . LEU A 1 83 ? 18.174 5.803 -7.540 1.00 57.72 83 LEU A O 1
ATOM 674 N N . PRO A 1 84 ? 17.544 7.719 -8.581 1.00 57.22 84 PRO A N 1
ATOM 675 C CA . PRO A 1 84 ? 18.683 7.789 -9.495 1.00 57.22 84 PRO A CA 1
ATOM 676 C C . PRO A 1 84 ? 20.001 8.105 -8.776 1.00 57.22 84 PRO A C 1
ATOM 678 O O . PRO A 1 84 ? 19.965 8.754 -7.703 1.00 57.22 84 PRO A O 1
#